Protein AF-A0A1D1Z6P1-F1 (afdb_monomer_lite)

Structure (mmCIF, N/CA/C/O backbone):
data_AF-A0A1D1Z6P1-F1
#
_entry.id   AF-A0A1D1Z6P1-F1
#
loop_
_atom_site.group_PDB
_atom_site.id
_atom_site.type_symbol
_atom_site.label_atom_id
_atom_site.label_alt_id
_atom_site.label_comp_id
_atom_site.label_asym_id
_atom_site.label_entity_id
_atom_site.label_seq_id
_atom_site.pdbx_PDB_ins_code
_atom_site.Cartn_x
_atom_site.Cartn_y
_atom_site.Cartn_z
_atom_site.occupancy
_atom_site.B_iso_or_equiv
_atom_site.auth_seq_id
_atom_site.auth_comp_id
_atom_site.auth_asym_id
_atom_site.auth_atom_id
_atom_site.pdbx_PDB_model_num
ATOM 1 N N . GLY A 1 1 ? -2.458 11.671 -6.409 1.00 71.00 1 GLY A N 1
ATOM 2 C CA . GLY A 1 1 ? -2.991 10.825 -5.321 1.00 71.00 1 GLY A CA 1
ATOM 3 C C . GLY A 1 1 ? -4.281 11.357 -4.718 1.00 71.00 1 GLY A C 1
ATOM 4 O O . GLY A 1 1 ? -5.257 10.620 -4.706 1.00 71.00 1 GLY A O 1
ATOM 5 N N . ALA A 1 2 ? -4.307 12.615 -4.257 1.00 86.81 2 ALA A N 1
ATOM 6 C CA . ALA A 1 2 ? -5.377 13.173 -3.413 1.00 86.81 2 ALA A CA 1
ATOM 7 C C . ALA A 1 2 ? -6.818 12.846 -3.854 1.00 86.81 2 ALA A C 1
ATOM 9 O O . ALA A 1 2 ? -7.579 12.304 -3.069 1.00 86.81 2 ALA A O 1
ATOM 10 N N . GLN A 1 3 ? -7.193 13.061 -5.121 1.00 94.81 3 GLN A N 1
ATOM 11 C CA . GLN A 1 3 ? -8.567 12.774 -5.566 1.00 94.81 3 GLN A CA 1
ATOM 12 C C . GLN A 1 3 ? -8.964 11.289 -5.432 1.00 94.81 3 GLN A C 1
ATOM 14 O O . GLN A 1 3 ? -10.116 10.985 -5.129 1.00 94.81 3 GLN A O 1
ATOM 19 N N . LEU A 1 4 ? -8.035 10.357 -5.672 1.00 95.75 4 LEU A N 1
ATOM 20 C CA . LEU A 1 4 ? -8.291 8.922 -5.498 1.00 95.75 4 LEU A CA 1
ATOM 21 C C . LEU A 1 4 ? -8.355 8.549 -4.016 1.00 95.75 4 LEU A C 1
ATOM 23 O O . LEU A 1 4 ? -9.190 7.732 -3.640 1.00 95.75 4 LEU A O 1
ATOM 27 N N . TYR A 1 5 ? -7.526 9.187 -3.190 1.00 97.06 5 TYR A N 1
ATOM 28 C CA . TYR A 1 5 ? -7.561 9.036 -1.739 1.00 97.06 5 TYR A CA 1
ATOM 29 C C . TYR A 1 5 ? -8.911 9.493 -1.158 1.00 97.06 5 TYR A C 1
ATOM 31 O O . TYR A 1 5 ? -9.590 8.705 -0.507 1.00 97.06 5 TYR A O 1
ATOM 39 N N . GLU A 1 6 ? -9.383 10.695 -1.505 1.00 96.94 6 GLU A N 1
ATOM 40 C CA . GLU A 1 6 ? -10.697 11.201 -1.071 1.00 96.94 6 GLU A CA 1
ATOM 41 C C . GLU A 1 6 ? -11.845 10.279 -1.503 1.00 96.94 6 GLU A C 1
ATOM 43 O O . GLU A 1 6 ? -12.777 10.004 -0.746 1.00 96.94 6 GLU A O 1
ATOM 48 N N . ARG A 1 7 ? -11.770 9.737 -2.727 1.00 97.44 7 ARG A N 1
ATOM 49 C CA . ARG A 1 7 ? -12.748 8.751 -3.211 1.00 97.44 7 ARG A CA 1
ATOM 50 C C . ARG A 1 7 ? -12.694 7.449 -2.414 1.00 97.44 7 ARG A C 1
ATOM 52 O O . ARG A 1 7 ? -13.750 6.881 -2.140 1.00 97.44 7 ARG A O 1
ATOM 59 N N . MET A 1 8 ? -11.502 6.967 -2.063 1.00 97.56 8 MET A N 1
ATOM 60 C CA . MET A 1 8 ? -11.327 5.785 -1.217 1.00 97.56 8 MET A CA 1
ATOM 61 C C . MET A 1 8 ? -11.963 6.014 0.159 1.00 97.56 8 MET A C 1
ATOM 63 O O . MET A 1 8 ? -12.804 5.213 0.566 1.00 97.56 8 MET A O 1
ATOM 67 N N . VAL A 1 9 ? -11.644 7.128 0.827 1.00 97.06 9 VAL A N 1
ATOM 68 C CA . VAL A 1 9 ? -12.201 7.487 2.142 1.00 97.06 9 VAL A CA 1
ATOM 69 C C . VAL A 1 9 ? -13.721 7.636 2.079 1.00 97.06 9 VAL A C 1
ATOM 71 O O . VAL A 1 9 ? -14.429 7.045 2.892 1.00 97.06 9 VAL A O 1
ATOM 74 N N . GLY A 1 10 ? -14.251 8.361 1.089 1.00 96.62 10 GLY A N 1
ATOM 75 C CA . GLY A 1 10 ? -15.694 8.552 0.931 1.00 96.62 10 GLY A CA 1
ATOM 76 C C . GLY A 1 10 ? -16.455 7.235 0.753 1.00 96.62 10 GLY A C 1
ATOM 77 O O . GLY A 1 10 ? -17.488 7.022 1.387 1.00 96.62 10 GLY A O 1
ATOM 78 N N . ARG A 1 11 ? -15.921 6.308 -0.054 1.00 96.31 11 ARG A N 1
ATOM 79 C CA . ARG A 1 11 ? -16.512 4.970 -0.233 1.00 96.31 11 ARG A CA 1
ATOM 80 C C . ARG A 1 11 ? -16.409 4.116 1.028 1.00 96.31 11 ARG A C 1
ATOM 82 O O . ARG A 1 11 ? -17.352 3.396 1.339 1.00 96.31 11 ARG A O 1
ATOM 89 N N . ALA A 1 12 ? -15.290 4.197 1.744 1.00 95.50 12 ALA A N 1
ATOM 90 C CA . ALA A 1 12 ? -15.093 3.483 3.000 1.00 95.50 12 ALA A CA 1
ATOM 91 C C . ALA A 1 12 ? -16.070 3.968 4.084 1.00 95.50 12 ALA A C 1
ATOM 93 O O . ALA A 1 12 ? -16.722 3.138 4.710 1.00 95.50 12 ALA A O 1
ATOM 94 N N . ARG A 1 13 ? -16.260 5.287 4.239 1.00 94.44 13 ARG A N 1
ATOM 95 C CA . ARG A 1 13 ? -17.265 5.859 5.155 1.00 94.44 13 ARG A CA 1
ATOM 96 C C . ARG A 1 13 ? -18.676 5.376 4.821 1.00 94.44 13 ARG A C 1
ATOM 98 O O . ARG A 1 13 ? -19.366 4.890 5.708 1.00 94.44 13 ARG A O 1
ATOM 105 N N . ALA A 1 14 ? -19.060 5.413 3.543 1.00 93.50 14 ALA A N 1
ATOM 106 C CA . ALA A 1 14 ? -20.368 4.921 3.112 1.00 93.50 14 ALA A CA 1
ATOM 107 C C . ALA A 1 14 ? -20.566 3.422 3.410 1.00 93.50 14 ALA A C 1
ATOM 109 O O . ALA A 1 14 ? -21.665 3.007 3.750 1.00 93.50 14 ALA A O 1
ATOM 110 N N . ALA A 1 15 ? -19.517 2.597 3.310 1.00 91.12 15 ALA A N 1
ATOM 111 C CA . ALA A 1 15 ? -19.602 1.175 3.647 1.00 91.12 15 ALA A CA 1
ATOM 112 C C . ALA A 1 15 ? -19.761 0.927 5.161 1.00 91.12 15 ALA A C 1
ATOM 114 O O . ALA A 1 15 ? -20.481 0.008 5.552 1.00 91.12 15 ALA A O 1
ATOM 115 N N . VAL A 1 16 ? -19.127 1.751 6.005 1.00 88.56 16 VAL A N 1
ATOM 116 C CA . VAL A 1 16 ? -19.230 1.667 7.476 1.00 88.56 16 VAL A CA 1
ATOM 117 C C . VAL A 1 16 ? -20.649 1.962 7.975 1.00 88.56 16 VAL A C 1
ATOM 119 O O . VAL A 1 16 ? -21.059 1.438 9.004 1.00 88.56 16 VAL A O 1
ATOM 122 N N . GLU A 1 17 ? -21.450 2.735 7.241 1.00 84.50 17 GLU A N 1
ATOM 123 C CA . GLU A 1 17 ? -22.858 2.966 7.610 1.00 84.50 17 GLU A CA 1
ATOM 124 C C . GLU A 1 17 ? -23.702 1.679 7.602 1.00 84.50 17 GLU A C 1
ATOM 126 O O . GLU A 1 17 ? -24.717 1.601 8.292 1.00 84.50 17 GLU A O 1
ATOM 131 N N . TRP A 1 18 ? -23.272 0.655 6.857 1.00 83.88 18 TRP A N 1
ATOM 132 C CA . TRP A 1 18 ? -23.997 -0.607 6.678 1.00 83.88 18 TRP A CA 1
ATOM 133 C C . TRP A 1 18 ? -23.270 -1.819 7.282 1.00 83.88 18 TRP A C 1
ATOM 135 O O . TRP A 1 18 ? -23.759 -2.944 7.174 1.00 83.88 18 TRP A O 1
ATOM 145 N N . GLY A 1 19 ? -22.105 -1.620 7.910 1.00 85.69 19 GLY A N 1
ATOM 146 C CA . GLY A 1 19 ? -21.279 -2.699 8.450 1.00 85.69 19 GLY A CA 1
ATOM 147 C C . GLY A 1 19 ? -19.956 -2.221 9.053 1.00 85.69 19 GLY A C 1
ATOM 148 O O . GLY A 1 19 ? -19.783 -1.058 9.385 1.00 85.69 19 GLY A O 1
ATOM 149 N N . GLY A 1 20 ? -18.999 -3.135 9.215 1.00 85.50 20 GLY A N 1
ATOM 150 C CA . GLY A 1 20 ? -17.653 -2.819 9.705 1.00 85.50 20 GLY A CA 1
ATOM 151 C C . GLY A 1 20 ? -16.589 -2.973 8.619 1.00 85.50 20 GLY A C 1
ATOM 152 O O . GLY A 1 20 ? -16.735 -3.785 7.705 1.00 85.50 20 GLY A O 1
ATOM 153 N N . LEU A 1 21 ? -15.484 -2.235 8.743 1.00 91.19 21 LEU A N 1
ATOM 154 C CA . LEU A 1 21 ? -14.290 -2.452 7.922 1.00 91.19 21 LEU A CA 1
ATOM 155 C C . LEU A 1 21 ? -13.362 -3.451 8.615 1.00 91.19 21 LEU A C 1
ATOM 157 O O . LEU A 1 21 ? -12.802 -3.157 9.668 1.00 91.19 21 LEU A O 1
ATOM 161 N N . GLY A 1 22 ? -13.199 -4.631 8.014 1.00 92.19 22 GLY A N 1
ATOM 162 C CA . GLY A 1 22 ? -12.333 -5.681 8.554 1.00 92.19 22 GLY A CA 1
ATOM 163 C C . GLY A 1 22 ? -10.841 -5.407 8.345 1.00 92.19 22 GLY A C 1
ATOM 164 O O . GLY A 1 22 ? -10.050 -5.586 9.267 1.00 92.19 22 GLY A O 1
ATOM 165 N N . ALA A 1 23 ? -10.454 -4.992 7.138 1.00 96.06 23 ALA A N 1
ATOM 166 C CA . ALA A 1 23 ? -9.084 -4.640 6.770 1.00 96.06 23 ALA A CA 1
ATOM 167 C C . ALA A 1 23 ? -9.064 -3.858 5.449 1.00 96.06 23 ALA A C 1
ATOM 169 O O . ALA A 1 23 ? -10.023 -3.897 4.676 1.00 96.06 23 ALA A O 1
ATOM 170 N N . VAL A 1 24 ? -7.936 -3.211 5.166 1.00 97.62 24 VAL A N 1
ATOM 171 C CA . VAL A 1 24 ? -7.602 -2.644 3.857 1.00 97.62 24 VAL A CA 1
ATOM 172 C C . VAL A 1 24 ? -6.608 -3.571 3.163 1.00 97.62 24 VAL A C 1
ATOM 174 O O . VAL A 1 24 ? -5.584 -3.928 3.741 1.00 97.62 24 VAL A O 1
ATOM 177 N N . LEU A 1 25 ? -6.898 -3.958 1.923 1.00 98.50 25 LEU A N 1
ATOM 178 C CA . LEU A 1 25 ? -5.964 -4.697 1.071 1.00 98.50 25 LEU A CA 1
ATOM 179 C C . LEU A 1 25 ? -5.328 -3.698 0.103 1.00 98.50 25 LEU A C 1
ATOM 181 O O . LEU A 1 25 ? -6.047 -3.037 -0.646 1.00 98.50 25 LEU A O 1
ATOM 185 N N . TRP A 1 26 ? -4.004 -3.559 0.140 1.00 98.56 26 TRP A N 1
ATOM 186 C CA . TRP A 1 26 ? -3.282 -2.544 -0.627 1.00 98.56 26 TRP A CA 1
ATOM 187 C C . TRP A 1 26 ? -2.221 -3.177 -1.527 1.00 98.56 26 TRP A C 1
ATOM 189 O O . TRP A 1 26 ? -1.216 -3.696 -1.048 1.00 98.56 26 TRP A O 1
ATOM 199 N N . TYR A 1 27 ? -2.421 -3.112 -2.841 1.00 98.56 27 TYR A N 1
ATOM 200 C CA . TYR A 1 27 ? -1.422 -3.531 -3.820 1.00 98.56 27 TYR A CA 1
ATOM 201 C C . TYR A 1 27 ? -1.153 -2.378 -4.784 1.00 98.56 27 TYR A C 1
ATOM 203 O O . TYR A 1 27 ? -1.977 -2.072 -5.643 1.00 98.56 27 TYR A O 1
ATOM 211 N N . GLN A 1 28 ? -0.032 -1.695 -4.571 1.00 98.06 28 GLN A N 1
ATOM 212 C CA . GLN A 1 28 ? 0.432 -0.586 -5.393 1.00 98.06 28 GLN A CA 1
ATOM 213 C C . GLN A 1 28 ? 1.948 -0.444 -5.218 1.00 98.06 28 GLN A C 1
ATOM 215 O O . GLN A 1 28 ? 2.505 -0.856 -4.197 1.00 98.06 28 GLN A O 1
ATOM 220 N N . GLY A 1 29 ? 2.599 0.134 -6.222 1.00 97.88 29 GLY A N 1
ATOM 221 C CA . GLY A 1 29 ? 3.975 0.624 -6.144 1.00 97.88 29 GLY A 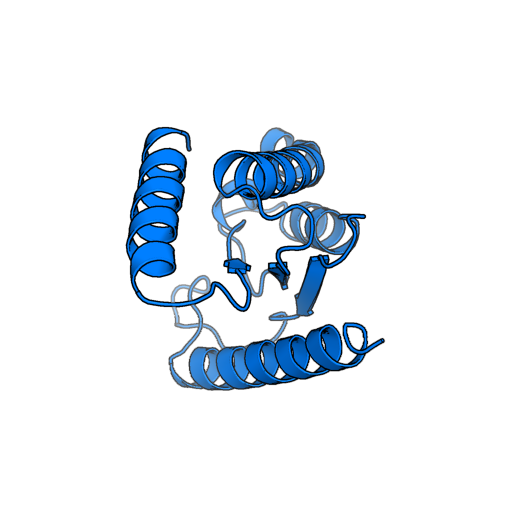CA 1
ATOM 222 C C . GLY A 1 29 ? 4.737 0.483 -7.456 1.00 97.88 29 GLY A C 1
ATOM 223 O O . GLY A 1 29 ? 5.837 1.008 -7.580 1.00 97.88 29 GLY A O 1
ATOM 224 N N . GLU A 1 30 ? 4.171 -0.197 -8.457 1.00 98.19 30 GLU A N 1
ATOM 225 C CA . GLU A 1 30 ? 4.821 -0.447 -9.742 1.00 98.19 30 GLU A CA 1
ATOM 226 C C . GLU A 1 30 ? 5.227 0.857 -10.437 1.00 98.19 30 G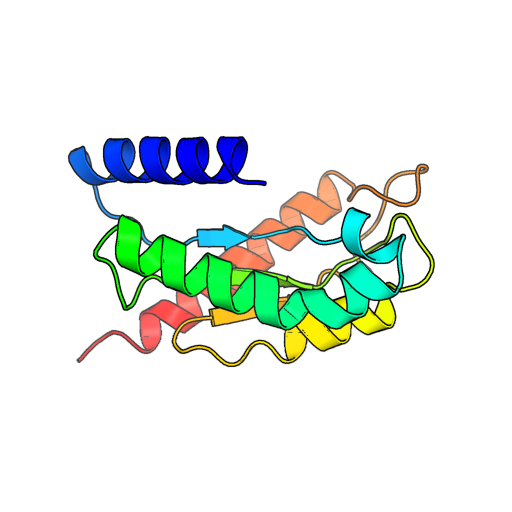LU A C 1
ATOM 228 O O . GLU A 1 30 ? 6.313 0.921 -11.005 1.00 98.19 30 GLU A O 1
ATOM 233 N N . SER A 1 31 ? 4.416 1.914 -10.344 1.00 97.81 31 SER A N 1
ATOM 234 C CA . SER A 1 31 ? 4.749 3.245 -10.871 1.00 97.81 31 SER A CA 1
ATOM 235 C C . SER A 1 31 ? 5.899 3.922 -10.119 1.00 97.81 31 SER A C 1
ATOM 237 O O . SER A 1 31 ? 6.732 4.579 -10.736 1.00 97.81 31 SER A O 1
ATOM 239 N N . ASP A 1 32 ? 5.995 3.724 -8.803 1.00 98.44 32 ASP A N 1
ATOM 240 C CA . ASP A 1 32 ? 7.034 4.316 -7.948 1.00 98.44 32 ASP A CA 1
ATOM 241 C C . ASP A 1 32 ? 8.415 3.679 -8.183 1.00 98.44 32 ASP A C 1
ATOM 243 O O . ASP A 1 32 ? 9.432 4.161 -7.693 1.00 98.44 32 ASP A O 1
ATOM 247 N N . THR A 1 33 ? 8.479 2.607 -8.981 1.00 98.56 33 THR A N 1
ATOM 248 C CA . THR A 1 33 ? 9.743 1.997 -9.422 1.00 98.56 33 THR A CA 1
ATOM 249 C C . THR A 1 33 ? 10.396 2.719 -10.606 1.00 98.56 33 THR A C 1
ATOM 251 O O . THR A 1 33 ? 11.514 2.359 -10.981 1.00 98.56 33 THR A O 1
ATOM 254 N N . ILE A 1 34 ? 9.716 3.697 -11.223 1.00 98.38 34 ILE A N 1
ATOM 255 C CA . ILE A 1 34 ? 10.201 4.425 -12.408 1.00 98.38 34 ILE A CA 1
ATOM 256 C C . ILE A 1 34 ? 11.280 5.435 -12.025 1.00 98.38 34 ILE A C 1
ATOM 258 O O . ILE A 1 34 ? 12.360 5.436 -12.619 1.00 98.38 34 ILE A O 1
ATOM 262 N N . LEU A 1 35 ? 11.002 6.279 -11.031 1.00 98.56 35 LEU A N 1
ATOM 263 C CA . LEU A 1 35 ? 11.902 7.334 -10.580 1.00 98.56 35 LEU A CA 1
ATOM 264 C C . LEU A 1 35 ? 12.524 6.961 -9.237 1.00 98.56 35 LEU A C 1
ATOM 266 O O . LEU A 1 35 ? 11.846 6.497 -8.322 1.00 98.56 35 LEU A O 1
ATOM 270 N N . ARG A 1 36 ? 13.829 7.205 -9.096 1.00 98.31 36 ARG A N 1
ATOM 271 C CA . ARG A 1 36 ? 14.553 6.911 -7.855 1.00 98.31 36 ARG A CA 1
ATOM 272 C C . ARG A 1 36 ? 13.981 7.677 -6.662 1.00 98.31 36 ARG A C 1
ATOM 274 O O . ARG A 1 36 ? 13.860 7.111 -5.585 1.00 98.31 36 ARG A O 1
ATOM 281 N N . GLU A 1 37 ? 13.622 8.942 -6.868 1.00 98.44 37 GLU A N 1
ATOM 282 C CA . GLU A 1 37 ? 13.045 9.812 -5.836 1.00 98.44 37 GLU A CA 1
ATOM 283 C C . GLU A 1 37 ? 11.712 9.276 -5.288 1.00 98.44 37 GLU A C 1
ATOM 285 O O . GLU A 1 37 ? 11.443 9.367 -4.087 1.00 98.44 37 GLU A O 1
ATOM 290 N N . ASP A 1 38 ? 10.895 8.649 -6.139 1.00 98.44 38 ASP A N 1
ATOM 291 C CA . ASP A 1 38 ? 9.651 8.012 -5.713 1.00 98.44 38 ASP A CA 1
ATOM 292 C C . ASP A 1 38 ? 9.940 6.759 -4.890 1.00 98.44 38 ASP A C 1
ATOM 294 O O . ASP A 1 38 ? 9.404 6.616 -3.791 1.00 98.44 38 ASP A O 1
ATOM 298 N N . ALA A 1 39 ? 10.873 5.919 -5.345 1.00 98.50 39 ALA A N 1
ATOM 299 C CA . ALA A 1 39 ? 11.301 4.741 -4.600 1.00 98.50 39 ALA A CA 1
ATOM 300 C C . ALA A 1 39 ? 11.908 5.090 -3.225 1.00 98.50 39 ALA A C 1
ATOM 302 O O . ALA A 1 39 ? 11.610 4.424 -2.234 1.00 98.50 39 ALA A O 1
ATOM 303 N N . GLU A 1 40 ? 12.722 6.149 -3.138 1.00 98.56 40 GLU A N 1
ATOM 304 C CA . GLU A 1 40 ? 13.329 6.628 -1.885 1.00 98.56 40 GLU A CA 1
ATOM 305 C C . GLU A 1 40 ? 12.284 7.166 -0.899 1.00 98.56 40 GLU A C 1
ATOM 307 O O . GLU A 1 40 ? 12.418 6.987 0.313 1.00 98.56 40 GLU A O 1
ATOM 312 N N . THR A 1 41 ? 11.223 7.799 -1.404 1.00 98.31 41 THR A N 1
ATOM 313 C CA . THR A 1 41 ? 10.164 8.393 -0.572 1.00 98.31 41 THR A CA 1
ATOM 314 C C . THR A 1 41 ? 8.985 7.454 -0.302 1.00 98.31 41 THR A C 1
ATOM 316 O O . THR A 1 41 ? 8.122 7.788 0.516 1.00 98.31 41 THR A O 1
ATOM 319 N N . TYR A 1 42 ? 8.948 6.271 -0.930 1.00 98.62 42 TYR A N 1
ATOM 320 C CA . TYR A 1 42 ? 7.814 5.343 -0.890 1.00 98.62 42 TYR A CA 1
ATOM 321 C C . TYR A 1 42 ? 7.382 4.985 0.535 1.00 98.62 42 TYR A C 1
ATOM 323 O O . TYR A 1 42 ? 6.206 5.120 0.871 1.00 98.62 42 TYR A O 1
ATOM 331 N N . ARG A 1 43 ? 8.322 4.579 1.405 1.00 98.50 43 ARG A N 1
ATOM 332 C CA . ARG A 1 43 ? 8.001 4.163 2.783 1.00 98.50 43 ARG A CA 1
ATOM 333 C C . ARG A 1 43 ? 7.264 5.264 3.546 1.00 98.50 43 ARG A C 1
ATOM 335 O O . ARG A 1 43 ? 6.208 5.004 4.109 1.00 98.50 43 ARG A O 1
ATOM 342 N N . GLY A 1 44 ? 7.805 6.484 3.539 1.00 98.31 44 GLY A N 1
ATOM 343 C CA . GLY A 1 44 ? 7.210 7.610 4.261 1.00 98.31 44 GLY A CA 1
ATOM 344 C C . GLY A 1 44 ? 5.833 7.987 3.712 1.00 98.31 44 GLY A C 1
ATOM 345 O O . GLY A 1 44 ? 4.911 8.241 4.483 1.00 98.31 44 GLY A O 1
ATOM 346 N N . LYS A 1 45 ? 5.658 7.955 2.382 1.00 98.12 45 LYS A N 1
ATOM 347 C CA . LYS A 1 45 ? 4.352 8.174 1.736 1.00 98.12 45 LYS A CA 1
ATOM 348 C C . LYS A 1 45 ? 3.341 7.082 2.115 1.00 98.12 45 LYS A C 1
ATOM 350 O O . LYS A 1 45 ? 2.185 7.401 2.383 1.00 98.12 45 LYS A O 1
ATOM 355 N N . MET A 1 46 ? 3.770 5.819 2.163 1.00 98.25 46 MET A N 1
ATOM 356 C CA . MET A 1 46 ? 2.934 4.685 2.561 1.00 98.25 46 MET A CA 1
ATOM 357 C C . MET A 1 46 ? 2.511 4.792 4.030 1.00 98.25 46 MET A C 1
ATOM 359 O O . MET A 1 46 ? 1.324 4.698 4.323 1.00 98.25 46 MET A O 1
ATOM 363 N N . GLU A 1 47 ? 3.452 5.041 4.946 1.00 98.50 47 GLU A N 1
ATOM 364 C CA . GLU A 1 47 ? 3.162 5.214 6.377 1.00 98.50 47 GLU A CA 1
ATOM 365 C C . GLU A 1 47 ? 2.176 6.373 6.601 1.00 98.50 47 GLU A C 1
ATOM 367 O O . GLU A 1 47 ? 1.142 6.182 7.243 1.00 98.50 47 GLU A O 1
ATOM 372 N N . LYS A 1 48 ? 2.415 7.525 5.960 1.00 98.12 48 LYS A N 1
ATOM 373 C CA . LYS A 1 48 ? 1.514 8.683 6.021 1.00 98.12 48 LYS A CA 1
ATOM 374 C C . LYS A 1 48 ? 0.111 8.367 5.497 1.00 98.12 48 LYS A C 1
ATOM 376 O O . LYS A 1 48 ? -0.870 8.760 6.117 1.00 98.12 48 LYS A O 1
ATOM 381 N N . MET A 1 49 ? 0.005 7.643 4.380 1.00 98.06 49 MET A N 1
ATOM 382 C CA . MET A 1 49 ? -1.287 7.244 3.812 1.00 98.06 49 MET A CA 1
ATOM 383 C C . MET A 1 49 ? -2.079 6.348 4.772 1.00 98.06 49 MET A C 1
ATOM 385 O O . MET A 1 49 ? -3.284 6.533 4.920 1.00 98.06 49 MET A O 1
ATOM 389 N N . VAL A 1 50 ? -1.414 5.408 5.453 1.00 98.25 50 VAL A N 1
ATOM 390 C CA . VAL A 1 50 ? -2.056 4.539 6.453 1.00 98.25 50 VAL A CA 1
ATOM 391 C C . VAL A 1 50 ? -2.556 5.349 7.649 1.00 98.25 50 VAL A C 1
ATOM 393 O O . VAL A 1 50 ? -3.677 5.133 8.109 1.00 98.25 50 VAL A O 1
ATOM 396 N N . GLU A 1 51 ? -1.735 6.262 8.167 1.00 98.31 51 GLU A N 1
ATOM 397 C CA . GLU A 1 51 ? -2.095 7.126 9.296 1.00 98.31 51 GLU A CA 1
ATOM 398 C C . GLU A 1 51 ? -3.277 8.038 8.960 1.00 98.31 51 GLU A C 1
ATOM 400 O O . GLU A 1 51 ? -4.243 8.084 9.725 1.00 98.31 51 GLU A O 1
ATOM 405 N N . ASP A 1 52 ? -3.237 8.688 7.795 1.00 98.31 52 ASP A N 1
ATOM 406 C CA . ASP A 1 52 ? -4.327 9.535 7.308 1.00 98.31 52 ASP A CA 1
ATOM 407 C C . ASP A 1 52 ? -5.613 8.727 7.159 1.00 98.31 52 ASP A C 1
ATOM 409 O O . ASP A 1 52 ? -6.657 9.128 7.669 1.00 98.31 52 ASP A O 1
ATOM 413 N N . LEU A 1 53 ? -5.535 7.535 6.556 1.00 97.38 53 LEU A N 1
ATOM 414 C CA . LEU A 1 53 ? -6.706 6.687 6.345 1.00 97.38 53 LEU A CA 1
ATOM 415 C C . LEU A 1 53 ? -7.355 6.285 7.672 1.00 97.38 53 LEU A C 1
ATOM 417 O O . LEU A 1 53 ? -8.580 6.298 7.809 1.00 97.38 53 LEU A O 1
ATOM 421 N N . ARG A 1 54 ? -6.539 5.937 8.669 1.00 97.06 54 ARG A N 1
ATOM 422 C CA . ARG A 1 54 ? -7.010 5.602 10.018 1.00 97.06 54 ARG A CA 1
ATOM 423 C C . ARG A 1 54 ? -7.653 6.799 10.705 1.00 97.06 54 ARG A C 1
ATOM 425 O O . ARG A 1 54 ? -8.706 6.630 11.321 1.00 97.06 54 ARG A O 1
ATOM 432 N N . ALA A 1 55 ? -7.045 7.978 10.601 1.00 97.69 55 ALA A N 1
ATOM 433 C CA . ALA A 1 55 ? -7.570 9.207 11.183 1.00 97.69 55 ALA A CA 1
ATOM 434 C C . ALA A 1 55 ? -8.901 9.610 10.532 1.00 97.69 55 ALA A C 1
ATOM 436 O O . ALA A 1 55 ? -9.888 9.826 11.234 1.00 97.69 55 ALA A O 1
ATOM 437 N N . ASP A 1 56 ? -8.965 9.609 9.201 1.00 96.88 56 ASP A N 1
ATOM 438 C CA . ASP A 1 56 ? -10.148 10.005 8.435 1.00 96.88 56 ASP A CA 1
ATOM 439 C C . ASP A 1 56 ? -11.332 9.048 8.618 1.00 96.88 56 ASP A C 1
ATOM 441 O O . ASP A 1 56 ? -12.491 9.456 8.484 1.00 96.88 56 ASP A O 1
ATOM 445 N N . LEU A 1 57 ? -11.069 7.777 8.921 1.00 94.88 57 LEU A N 1
ATOM 446 C CA . LEU A 1 57 ? -12.103 6.792 9.236 1.00 94.88 57 LEU A CA 1
ATOM 447 C C . LEU A 1 57 ? -12.406 6.690 10.737 1.00 94.88 57 LEU A C 1
ATOM 449 O O . LEU A 1 57 ? -13.367 6.020 11.104 1.00 94.88 57 LEU A O 1
ATOM 453 N N . GLY A 1 58 ? -11.615 7.330 11.604 1.00 94.44 58 GLY A N 1
ATOM 454 C CA . GLY A 1 58 ? -11.736 7.188 13.058 1.00 94.44 58 GLY A CA 1
ATOM 455 C C . GLY A 1 58 ? -11.407 5.776 13.562 1.00 94.44 58 GLY A C 1
ATOM 456 O O . GLY A 1 58 ? -11.920 5.353 14.596 1.00 94.44 58 GLY A O 1
ATOM 457 N N . LEU A 1 59 ? -10.572 5.027 12.833 1.00 93.81 59 LEU A N 1
ATOM 458 C CA . LEU A 1 59 ? -10.237 3.626 13.101 1.00 93.81 59 LEU A CA 1
ATOM 459 C C . LEU A 1 59 ? -8.720 3.461 13.321 1.00 93.81 59 LEU A C 1
ATOM 461 O O . LEU A 1 59 ? -8.029 2.935 12.447 1.00 93.81 59 LEU A O 1
ATOM 465 N N . PRO A 1 60 ? -8.166 3.856 14.486 1.00 94.88 60 PRO A N 1
ATOM 466 C CA . PRO A 1 60 ? -6.717 3.842 14.736 1.00 94.88 60 PRO A CA 1
ATOM 467 C C . PRO A 1 60 ? -6.082 2.444 14.646 1.00 94.88 60 PRO A C 1
ATOM 469 O O . PRO A 1 60 ? -4.892 2.317 14.373 1.00 94.88 60 PRO A O 1
ATOM 472 N N . GLY A 1 61 ? -6.876 1.391 14.856 1.00 93.12 61 GLY A N 1
ATOM 473 C CA . GLY A 1 61 ? -6.440 -0.002 14.768 1.00 93.12 61 GLY A CA 1
ATOM 474 C C . GLY A 1 61 ? -6.694 -0.679 13.420 1.00 93.12 61 GLY A C 1
ATOM 475 O O . GLY A 1 61 ? -6.421 -1.875 13.333 1.00 93.12 61 GLY A O 1
ATOM 476 N N . LEU A 1 62 ? -7.222 0.026 12.403 1.00 95.56 62 LEU A N 1
ATOM 477 C CA . LEU A 1 62 ? -7.639 -0.576 11.127 1.00 95.56 62 LEU A CA 1
ATOM 478 C C . LEU A 1 62 ? -6.494 -1.392 10.504 1.00 95.56 62 LEU A C 1
ATOM 480 O O . LEU A 1 62 ? -5.451 -0.805 10.177 1.00 95.56 62 LEU A O 1
ATOM 484 N N . PRO A 1 63 ? -6.657 -2.719 10.336 1.00 97.06 63 PRO A N 1
ATOM 485 C CA . PRO A 1 63 ? -5.645 -3.542 9.700 1.00 97.06 63 PRO A CA 1
ATOM 486 C C . PRO A 1 63 ? -5.415 -3.151 8.248 1.00 97.06 63 PRO A C 1
ATOM 488 O O . PRO A 1 63 ? -6.368 -2.893 7.510 1.00 97.06 63 PRO A O 1
ATOM 491 N N . LEU A 1 64 ? -4.156 -3.174 7.823 1.00 97.94 64 LEU A N 1
ATOM 492 C CA . LEU A 1 64 ? -3.790 -3.039 6.421 1.00 97.94 64 LEU A CA 1
ATOM 493 C C . LEU A 1 64 ? -2.831 -4.158 6.024 1.00 97.94 64 LEU A C 1
ATOM 495 O O . LEU A 1 64 ? -1.825 -4.409 6.686 1.00 97.94 64 LEU A O 1
ATOM 499 N N . ILE A 1 65 ? -3.160 -4.835 4.931 1.00 98.50 65 ILE A N 1
ATOM 500 C CA . ILE A 1 65 ? -2.345 -5.891 4.340 1.00 98.50 65 ILE A CA 1
ATOM 501 C C . ILE A 1 65 ? -1.834 -5.354 3.013 1.00 98.50 65 ILE A C 1
ATOM 503 O O . ILE A 1 65 ? -2.610 -5.200 2.069 1.00 98.50 65 ILE A O 1
ATOM 507 N N . GLN A 1 66 ? -0.541 -5.047 2.951 1.00 98.56 66 GLN A N 1
ATOM 508 C CA . GLN A 1 66 ? 0.092 -4.595 1.717 1.00 98.56 66 GLN A CA 1
ATOM 509 C C . GLN A 1 66 ? 0.697 -5.764 0.927 1.00 98.56 66 GLN A C 1
ATOM 511 O O . GLN A 1 66 ? 1.069 -6.793 1.491 1.00 98.56 66 GLN A O 1
ATOM 516 N N . VAL A 1 67 ? 0.829 -5.609 -0.383 1.00 98.81 67 VAL A N 1
ATOM 517 C CA . VAL A 1 67 ? 1.444 -6.615 -1.254 1.00 98.81 67 VAL A CA 1
ATOM 518 C C . VAL A 1 67 ? 2.819 -6.132 -1.702 1.00 98.81 67 VAL A C 1
ATOM 520 O O . VAL A 1 67 ? 2.932 -5.077 -2.325 1.00 98.81 67 VAL A O 1
ATOM 523 N N . LEU A 1 68 ? 3.865 -6.912 -1.410 1.00 98.75 68 LEU A N 1
ATOM 524 C CA . LEU A 1 68 ? 5.193 -6.654 -1.958 1.00 98.75 68 LEU A CA 1
ATOM 525 C C . LEU A 1 68 ? 5.193 -6.959 -3.455 1.00 98.75 68 LEU A C 1
ATOM 527 O O . LEU A 1 68 ? 4.779 -8.051 -3.850 1.00 98.75 68 LEU A O 1
ATOM 531 N N . LEU A 1 69 ? 5.702 -6.034 -4.269 1.00 98.69 69 LEU A N 1
ATOM 532 C CA . LEU A 1 69 ? 5.528 -6.074 -5.725 1.00 98.69 69 LEU A CA 1
ATOM 533 C C . LEU A 1 69 ? 6.037 -7.362 -6.385 1.00 98.69 69 LEU A C 1
ATOM 535 O O . LEU A 1 69 ? 7.169 -7.783 -6.139 1.00 98.69 69 LEU A O 1
ATOM 539 N N . ALA A 1 70 ? 5.241 -7.946 -7.283 1.00 98.19 70 ALA A N 1
ATOM 540 C CA . ALA A 1 70 ? 5.686 -9.053 -8.135 1.00 98.19 70 ALA A CA 1
ATOM 541 C C . ALA A 1 70 ? 6.572 -8.592 -9.306 1.00 98.19 70 ALA A C 1
ATOM 543 O O . ALA A 1 70 ? 7.413 -9.355 -9.785 1.00 98.19 70 ALA A O 1
ATOM 544 N N . SER A 1 71 ? 6.354 -7.362 -9.766 1.00 97.88 71 SER A N 1
ATOM 545 C CA . SE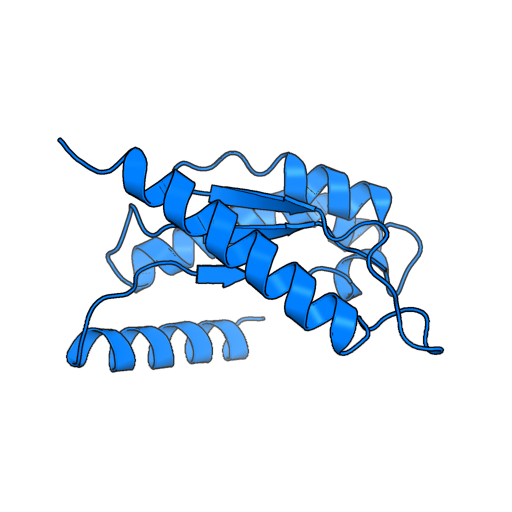R A 1 71 ? 6.882 -6.778 -11.001 1.00 97.88 71 SER A CA 1
ATOM 546 C C . SER A 1 71 ? 7.074 -5.263 -10.839 1.00 97.88 71 SER A C 1
ATOM 548 O O . SER A 1 71 ? 6.844 -4.705 -9.765 1.00 97.88 71 SER A O 1
ATOM 550 N N . SER A 1 72 ? 7.541 -4.585 -11.885 1.00 96.75 72 SER A N 1
ATOM 551 C CA . SER A 1 72 ? 7.794 -3.144 -11.864 1.00 96.75 72 SER A CA 1
ATOM 552 C C . SER A 1 72 ? 7.554 -2.501 -13.226 1.00 96.75 72 SER A C 1
ATOM 554 O O . SER A 1 72 ? 7.573 -3.180 -14.250 1.00 96.75 72 SER A O 1
ATOM 556 N N . GLN A 1 73 ? 7.346 -1.181 -13.247 1.00 97.12 73 GLN A N 1
ATOM 557 C CA . GLN A 1 73 ? 7.367 -0.378 -14.480 1.00 97.12 73 GLN A CA 1
ATOM 558 C C . GLN A 1 73 ? 8.727 0.297 -14.719 1.00 97.12 73 GLN A C 1
ATOM 560 O O . GLN A 1 73 ? 8.966 0.845 -15.792 1.00 97.12 73 GLN A O 1
ATOM 565 N N . GLY A 1 74 ? 9.630 0.246 -13.738 1.00 96.69 74 GLY A N 1
ATOM 566 C CA . GLY A 1 74 ? 10.972 0.805 -13.815 1.00 96.69 74 GLY A CA 1
ATOM 567 C C . GLY A 1 74 ? 12.021 0.014 -13.028 1.00 96.69 74 GLY A C 1
ATOM 568 O O . GLY A 1 74 ? 11.739 -1.073 -12.510 1.00 96.69 74 GLY A O 1
ATOM 569 N N . PRO A 1 75 ? 13.262 0.529 -12.968 1.00 98.06 75 PRO A N 1
ATOM 570 C CA . PRO A 1 75 ? 14.417 -0.228 -12.492 1.00 98.06 75 PRO A CA 1
ATOM 571 C C . PRO A 1 75 ? 14.532 -0.306 -10.963 1.00 98.06 75 PRO A C 1
ATOM 573 O O . PRO A 1 75 ? 15.326 -1.095 -10.459 1.00 98.06 75 PRO A O 1
ATOM 576 N N . TYR A 1 76 ? 13.763 0.481 -10.204 1.00 98.56 76 TYR A N 1
ATOM 577 C CA . TYR A 1 76 ? 13.932 0.616 -8.750 1.00 98.56 76 TYR A CA 1
ATOM 578 C C . TYR A 1 76 ? 13.055 -0.345 -7.927 1.00 98.56 76 TYR A C 1
ATOM 580 O O . TYR A 1 76 ? 12.696 -0.046 -6.788 1.00 98.56 76 TYR A O 1
ATOM 588 N N . ILE A 1 77 ? 12.713 -1.516 -8.478 1.00 98.44 77 ILE A N 1
ATOM 589 C CA . ILE A 1 77 ? 11.842 -2.504 -7.817 1.00 98.44 77 ILE A CA 1
ATOM 590 C C . ILE A 1 77 ? 12.371 -2.952 -6.454 1.00 98.44 77 ILE A C 1
ATOM 592 O O . ILE A 1 77 ? 11.602 -3.036 -5.498 1.00 98.44 77 ILE A O 1
ATOM 596 N N . ASP A 1 78 ? 13.674 -3.205 -6.342 1.00 98.62 78 ASP A N 1
ATOM 597 C CA . ASP A 1 78 ? 14.260 -3.676 -5.089 1.00 98.62 78 ASP A CA 1
ATOM 598 C C . ASP A 1 78 ? 14.159 -2.598 -4.003 1.00 98.62 78 ASP A C 1
ATOM 600 O O . ASP A 1 78 ? 13.830 -2.912 -2.863 1.00 98.62 78 ASP A O 1
ATOM 604 N N . MET A 1 79 ? 14.324 -1.319 -4.360 1.00 98.69 79 MET A N 1
ATOM 605 C CA . MET A 1 79 ? 14.149 -0.206 -3.421 1.00 98.69 79 MET A CA 1
ATOM 606 C C . MET A 1 79 ? 12.704 -0.111 -2.921 1.00 98.69 79 MET A C 1
ATOM 608 O O . MET A 1 79 ? 12.486 -0.037 -1.714 1.00 98.69 79 MET A O 1
ATOM 612 N N . VAL A 1 80 ? 11.717 -0.175 -3.824 1.00 98.81 80 VAL A N 1
ATOM 613 C CA . VAL A 1 80 ? 10.295 -0.127 -3.439 1.00 98.81 80 VAL A CA 1
ATOM 614 C C . VAL A 1 80 ? 9.912 -1.339 -2.590 1.00 98.81 80 VAL A C 1
ATOM 616 O O . VAL A 1 80 ? 9.236 -1.189 -1.576 1.00 98.81 80 VAL A O 1
ATOM 619 N N . ARG A 1 81 ? 10.386 -2.542 -2.931 1.00 98.81 81 ARG A N 1
ATOM 620 C CA . ARG A 1 81 ? 10.111 -3.753 -2.143 1.00 98.81 81 ARG A CA 1
ATOM 621 C C . ARG A 1 81 ? 10.720 -3.696 -0.744 1.00 98.81 81 ARG A C 1
ATOM 623 O O . ARG A 1 81 ? 10.061 -4.093 0.216 1.00 98.81 81 ARG A O 1
ATOM 630 N N . GLU A 1 82 ? 11.949 -3.206 -0.602 1.00 98.75 82 GLU A N 1
ATOM 631 C CA . GLU A 1 82 ? 12.552 -3.000 0.721 1.00 98.75 82 GLU A CA 1
ATOM 632 C C . GLU A 1 82 ? 11.823 -1.898 1.510 1.00 98.75 82 GLU A C 1
ATOM 634 O O . GLU A 1 82 ? 11.604 -2.037 2.716 1.00 98.75 82 GLU A O 1
ATOM 639 N N . ALA A 1 83 ? 11.342 -0.847 0.840 1.00 98.62 83 ALA A N 1
ATOM 640 C CA . ALA A 1 83 ? 10.487 0.167 1.454 1.00 98.62 83 ALA A CA 1
ATOM 641 C C . ALA A 1 83 ? 9.155 -0.424 1.958 1.00 98.62 83 ALA A C 1
ATOM 643 O O . ALA A 1 83 ? 8.769 -0.168 3.095 1.00 98.62 83 ALA A O 1
ATOM 644 N N . GLN A 1 84 ? 8.487 -1.271 1.167 1.00 98.75 84 GLN A N 1
ATOM 645 C CA . GLN A 1 84 ? 7.248 -1.958 1.557 1.00 98.75 84 GLN A CA 1
ATOM 646 C C . GLN A 1 84 ? 7.454 -2.874 2.778 1.00 98.75 84 GLN A C 1
ATOM 648 O O . GLN A 1 84 ? 6.658 -2.850 3.717 1.00 98.75 84 GLN A O 1
ATOM 653 N N . LYS A 1 85 ? 8.553 -3.642 2.812 1.00 98.25 85 LYS A N 1
ATOM 654 C CA . LYS A 1 85 ? 8.905 -4.505 3.957 1.00 98.25 85 LYS A CA 1
ATOM 655 C C . LYS A 1 85 ? 9.223 -3.729 5.232 1.00 98.25 85 LYS A C 1
ATOM 657 O O . LYS A 1 85 ? 8.998 -4.252 6.319 1.00 98.25 85 LYS A O 1
ATOM 662 N N . SER A 1 86 ? 9.801 -2.537 5.097 1.00 97.88 86 SER A N 1
ATOM 663 C CA . SER A 1 86 ? 10.289 -1.730 6.221 1.00 97.88 86 SER A CA 1
ATOM 664 C C . SER A 1 86 ? 9.249 -0.776 6.809 1.00 97.88 86 SER A C 1
ATOM 666 O O . SER A 1 86 ? 9.553 -0.102 7.795 1.00 97.88 86 SER A O 1
ATOM 668 N N . VAL A 1 87 ? 8.029 -0.738 6.256 1.00 97.69 87 VAL A N 1
ATOM 669 C CA . VAL A 1 87 ? 6.879 -0.068 6.884 1.00 97.69 87 VAL A CA 1
ATOM 670 C C . VAL A 1 87 ? 6.696 -0.611 8.299 1.00 97.69 87 VAL A C 1
ATOM 672 O O . VAL A 1 87 ? 6.465 -1.806 8.486 1.00 97.69 87 VAL A O 1
ATOM 675 N N . ASN A 1 88 ? 6.785 0.273 9.291 1.00 94.19 88 ASN A N 1
ATOM 676 C CA . ASN A 1 88 ? 6.770 -0.108 10.700 1.00 94.19 88 ASN A CA 1
ATOM 677 C C . ASN A 1 88 ? 5.599 0.553 11.432 1.00 94.19 88 ASN A C 1
ATOM 679 O O . ASN A 1 88 ? 5.776 1.502 12.195 1.00 94.19 88 ASN A O 1
ATOM 683 N N . LEU A 1 89 ? 4.394 0.044 11.180 1.00 96.19 89 LEU A N 1
ATOM 684 C CA . LEU A 1 89 ? 3.158 0.501 11.807 1.00 96.19 89 LEU A CA 1
ATOM 685 C C . LEU A 1 89 ? 2.401 -0.682 12.413 1.00 96.19 89 LEU A C 1
ATOM 687 O O . LEU A 1 89 ? 2.324 -1.761 11.825 1.00 96.19 89 LEU A O 1
ATOM 691 N N . THR A 1 90 ? 1.774 -0.465 13.569 1.00 95.12 90 THR A N 1
ATOM 692 C CA . THR A 1 90 ? 0.898 -1.462 14.202 1.00 95.12 90 THR A CA 1
ATOM 693 C C . THR A 1 90 ? -0.214 -1.877 13.243 1.00 95.12 90 THR A C 1
ATOM 695 O O . THR A 1 90 ? -0.758 -1.034 12.529 1.00 95.12 90 THR A O 1
ATOM 698 N N . ASN A 1 91 ? -0.575 -3.163 13.233 1.00 95.56 91 ASN A N 1
ATOM 699 C CA . ASN A 1 91 ? -1.599 -3.752 12.359 1.00 95.56 91 ASN A CA 1
ATOM 700 C C . ASN A 1 91 ? -1.364 -3.523 10.854 1.00 95.56 91 ASN A C 1
ATOM 702 O O . ASN A 1 91 ? -2.315 -3.562 10.075 1.00 95.56 91 ASN A O 1
ATOM 706 N N . VAL A 1 92 ? -0.115 -3.293 10.439 1.00 97.06 92 VAL A N 1
ATOM 707 C CA . VAL A 1 92 ? 0.285 -3.338 9.031 1.00 97.06 92 VAL A CA 1
ATOM 708 C C . VAL A 1 92 ? 1.142 -4.572 8.806 1.00 97.06 92 VAL A C 1
ATOM 710 O O . VAL A 1 92 ? 2.178 -4.748 9.439 1.00 97.06 92 VAL A O 1
ATOM 713 N N . VAL A 1 93 ? 0.702 -5.443 7.904 1.00 97.19 93 VAL A N 1
ATOM 714 C CA . VAL A 1 93 ? 1.446 -6.645 7.507 1.00 97.19 93 VAL A CA 1
ATOM 715 C C . VAL A 1 93 ? 1.581 -6.685 5.994 1.00 97.19 93 VAL A C 1
ATOM 717 O O . VAL A 1 93 ? 0.917 -5.928 5.284 1.00 97.19 93 VAL A O 1
ATOM 720 N N . TRP A 1 94 ? 2.426 -7.576 5.486 1.00 98.06 94 TRP A N 1
ATOM 721 C CA . TRP A 1 94 ? 2.616 -7.741 4.052 1.00 98.06 94 TRP A CA 1
ATOM 722 C C . TRP A 1 94 ? 2.538 -9.199 3.607 1.00 98.06 94 TRP A C 1
ATOM 724 O O . TRP A 1 94 ? 2.801 -10.124 4.376 1.00 98.06 94 TRP A O 1
ATOM 734 N N . VAL A 1 95 ? 2.192 -9.394 2.337 1.00 98.44 95 VAL A N 1
ATOM 735 C CA . VAL A 1 95 ? 2.344 -10.661 1.608 1.00 98.44 95 VAL A CA 1
ATOM 736 C C . VAL A 1 95 ? 3.291 -10.444 0.433 1.00 98.44 95 VAL A C 1
ATOM 738 O O . VAL A 1 95 ? 3.304 -9.365 -0.150 1.00 98.44 95 VAL A O 1
ATOM 741 N N . ASP A 1 96 ? 4.103 -11.439 0.081 1.00 98.56 96 ASP A N 1
ATOM 742 C CA . ASP A 1 96 ? 5.100 -11.287 -0.985 1.00 98.56 96 ASP A CA 1
ATOM 743 C C . ASP A 1 96 ? 4.615 -11.883 -2.311 1.00 98.56 96 ASP A C 1
ATOM 745 O O . ASP A 1 96 ? 4.538 -13.102 -2.441 1.00 98.56 96 ASP A O 1
ATOM 749 N N . ALA A 1 97 ? 4.312 -11.043 -3.305 1.00 98.62 97 ALA A N 1
ATOM 750 C CA . ALA A 1 97 ? 3.872 -11.503 -4.622 1.00 98.62 97 ALA A CA 1
ATOM 751 C C . ALA A 1 97 ? 5.033 -11.890 -5.561 1.00 98.62 97 ALA A C 1
ATOM 753 O O . ALA A 1 97 ? 4.796 -12.310 -6.698 1.00 98.62 97 ALA A O 1
ATOM 754 N N . LYS A 1 98 ? 6.297 -11.780 -5.121 1.00 98.12 98 LYS A N 1
ATOM 755 C CA . LYS A 1 98 ? 7.462 -12.148 -5.937 1.00 98.12 98 LYS A CA 1
ATOM 756 C C . LYS A 1 98 ? 7.363 -13.593 -6.428 1.00 98.12 98 LYS A C 1
ATOM 758 O O . LYS A 1 98 ? 7.185 -14.527 -5.651 1.00 98.12 98 LYS A O 1
ATOM 763 N N . GLY A 1 99 ? 7.539 -13.770 -7.736 1.00 97.62 99 GLY A N 1
ATOM 764 C CA . GLY A 1 99 ? 7.487 -15.077 -8.394 1.00 97.62 99 GLY A CA 1
ATOM 765 C C . GLY A 1 99 ? 6.081 -15.539 -8.784 1.00 97.62 99 GLY A C 1
ATOM 766 O O . GLY A 1 99 ? 5.955 -16.597 -9.403 1.00 97.62 99 GLY A O 1
ATOM 767 N N . LEU A 1 100 ? 5.028 -14.769 -8.481 1.00 98.19 100 LEU A N 1
ATOM 768 C CA . LEU A 1 100 ? 3.709 -15.043 -9.040 1.00 98.19 100 LEU A CA 1
ATOM 769 C C . LEU A 1 100 ? 3.717 -14.858 -10.574 1.00 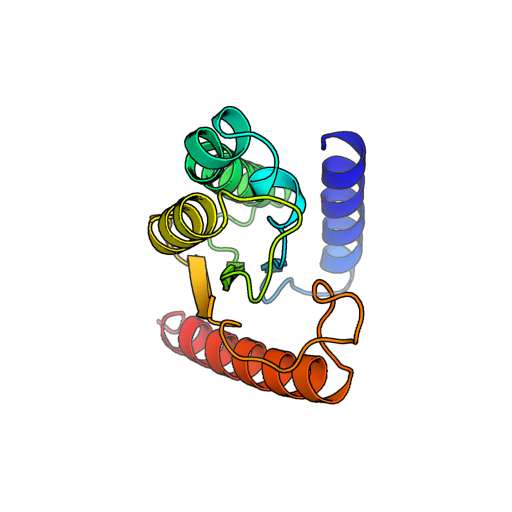98.19 100 LEU A C 1
ATOM 771 O O . LEU A 1 100 ? 4.342 -13.921 -11.074 1.00 98.19 100 LEU A O 1
ATOM 775 N N . PRO A 1 101 ? 3.038 -15.737 -11.341 1.00 98.06 101 PRO A N 1
ATOM 776 C CA . PRO A 1 101 ? 3.045 -15.661 -12.800 1.00 98.06 101 PRO A CA 1
ATOM 777 C C . PRO A 1 101 ? 2.457 -14.356 -13.342 1.00 98.06 101 PRO A C 1
ATOM 779 O O . PRO A 1 101 ? 1.333 -13.985 -12.993 1.00 98.06 101 PRO A O 1
ATOM 782 N N . LEU A 1 102 ? 3.183 -13.734 -14.271 1.00 97.94 102 LEU A N 1
ATOM 783 C CA . LEU A 1 102 ? 2.791 -12.512 -14.970 1.00 97.94 102 LEU A CA 1
ATOM 784 C C . LEU A 1 102 ? 2.226 -12.812 -16.362 1.00 97.94 102 LEU A C 1
ATOM 786 O O . LEU A 1 102 ? 2.524 -13.846 -16.968 1.00 97.94 102 LEU A O 1
ATOM 790 N N . TRP A 1 103 ? 1.424 -11.889 -16.881 1.00 96.81 103 TRP A N 1
ATOM 791 C CA . TRP A 1 103 ? 1.079 -11.840 -18.293 1.00 96.81 103 TRP A CA 1
ATOM 792 C C . TRP A 1 103 ? 2.309 -11.524 -19.154 1.00 96.81 103 TRP A C 1
ATOM 794 O O . TRP A 1 103 ? 3.394 -11.205 -18.670 1.00 96.81 103 TRP A O 1
ATOM 804 N N . LYS A 1 104 ? 2.129 -11.610 -20.478 1.00 95.44 104 LYS A N 1
ATOM 805 C CA . LYS A 1 104 ? 3.188 -11.329 -21.462 1.00 95.44 104 LYS A CA 1
ATOM 806 C C . LYS A 1 104 ? 3.677 -9.876 -21.443 1.00 95.44 104 LYS A C 1
ATOM 808 O O . LYS A 1 104 ? 4.697 -9.591 -22.053 1.00 95.44 104 LYS A O 1
ATOM 813 N N . ASP A 1 105 ? 2.949 -8.973 -20.790 1.00 94.94 105 ASP A N 1
ATOM 814 C CA . ASP A 1 105 ? 3.384 -7.591 -20.579 1.00 94.94 105 ASP A CA 1
ATOM 815 C C . ASP A 1 105 ? 4.456 -7.456 -19.488 1.00 94.94 105 ASP A C 1
ATOM 817 O O . ASP A 1 105 ? 5.030 -6.383 -19.344 1.00 94.94 105 ASP A O 1
ATOM 821 N N . HIS A 1 106 ? 4.740 -8.537 -18.748 1.00 92.12 106 HIS A N 1
ATOM 822 C CA . HIS A 1 106 ? 5.701 -8.585 -17.646 1.00 92.12 106 HIS A CA 1
ATOM 823 C C . HIS A 1 106 ? 5.397 -7.623 -16.488 1.00 92.12 106 HIS A C 1
ATOM 825 O O . HIS A 1 106 ? 6.252 -7.410 -15.631 1.00 92.12 106 HIS A O 1
ATOM 831 N N . VAL A 1 107 ? 4.174 -7.091 -16.427 1.00 92.50 107 VAL A N 1
ATOM 832 C CA . VAL A 1 107 ? 3.727 -6.167 -15.380 1.00 92.50 107 VAL A CA 1
ATOM 833 C C . VAL A 1 107 ? 2.571 -6.784 -14.604 1.00 92.50 107 VAL A C 1
ATOM 835 O O . VAL A 1 107 ? 2.651 -6.889 -13.385 1.00 92.50 107 VAL A O 1
ATOM 838 N N . HIS A 1 108 ? 1.519 -7.253 -15.271 1.00 97.19 108 HIS A N 1
ATOM 839 C CA . HIS A 1 108 ? 0.295 -7.656 -14.577 1.00 97.19 108 HIS A CA 1
ATOM 840 C C . HIS A 1 108 ? 0.309 -9.135 -14.190 1.00 97.19 108 HIS A C 1
ATOM 842 O O . HIS A 1 108 ? 0.766 -9.987 -14.954 1.00 97.19 108 HIS A O 1
ATOM 848 N N . LEU A 1 109 ? -0.250 -9.462 -13.023 1.00 98.06 109 LEU A N 1
ATOM 849 C CA . LEU A 1 109 ? -0.463 -10.847 -12.606 1.00 98.06 109 LEU A CA 1
ATOM 850 C C . LEU A 1 109 ? -1.434 -11.563 -13.559 1.00 98.06 109 LEU A C 1
ATOM 852 O O . LEU A 1 109 ? -2.429 -11.003 -14.023 1.00 98.06 109 LEU A O 1
ATOM 856 N N . THR A 1 110 ? -1.178 -12.843 -13.828 1.00 98.56 110 THR A N 1
ATOM 857 C CA . THR A 1 110 ? -2.172 -13.703 -14.492 1.00 98.56 110 THR A CA 1
ATOM 858 C C . THR A 1 110 ? -3.401 -13.915 -13.609 1.00 98.56 110 THR A C 1
ATOM 860 O O . THR A 1 110 ? -3.315 -13.867 -12.386 1.00 98.56 110 THR A O 1
ATOM 863 N N . THR A 1 111 ? -4.538 -14.300 -14.193 1.00 98.31 111 THR A N 1
ATOM 864 C CA . THR A 1 111 ? -5.742 -14.646 -13.410 1.00 98.31 111 THR A CA 1
ATOM 865 C C . THR A 1 111 ? -5.475 -15.717 -12.344 1.00 98.31 111 THR A C 1
ATOM 867 O O . THR A 1 111 ? -5.973 -15.617 -11.229 1.00 98.31 111 THR A O 1
ATOM 870 N N . LYS A 1 112 ? -4.658 -16.737 -12.648 1.00 98.31 112 LYS A N 1
ATOM 871 C CA . LYS A 1 112 ? -4.289 -17.774 -11.665 1.00 98.31 112 LYS A CA 1
ATOM 872 C C . LYS A 1 112 ? -3.410 -17.220 -10.540 1.00 98.31 112 LYS A C 1
ATOM 874 O O . LYS A 1 112 ? -3.525 -17.672 -9.405 1.00 98.31 112 LYS A O 1
ATOM 879 N N . ALA A 1 113 ? -2.537 -16.264 -10.856 1.00 98.44 113 ALA A N 1
ATOM 880 C CA . ALA A 1 113 ? -1.727 -15.567 -9.866 1.0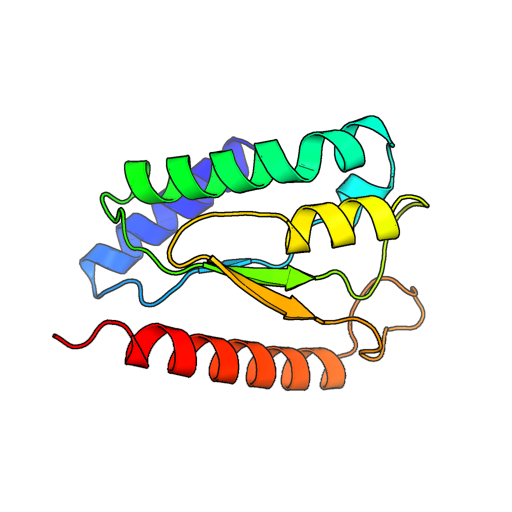0 98.44 113 ALA A CA 1
ATOM 881 C C . ALA A 1 113 ? -2.588 -14.697 -8.941 1.00 98.44 113 ALA A C 1
ATOM 883 O O . ALA A 1 113 ? -2.375 -14.740 -7.736 1.00 98.44 113 ALA A O 1
ATOM 884 N N . GLU A 1 114 ? -3.590 -13.997 -9.475 1.00 98.62 114 GLU A N 1
ATOM 885 C CA . GLU A 1 114 ? -4.538 -13.205 -8.678 1.00 98.62 114 GLU A CA 1
ATOM 886 C C . GLU A 1 114 ? -5.350 -14.070 -7.706 1.00 98.62 114 GLU A C 1
ATOM 888 O O . GLU A 1 114 ? -5.491 -13.721 -6.537 1.00 98.62 114 GLU A O 1
ATOM 893 N N . VAL A 1 1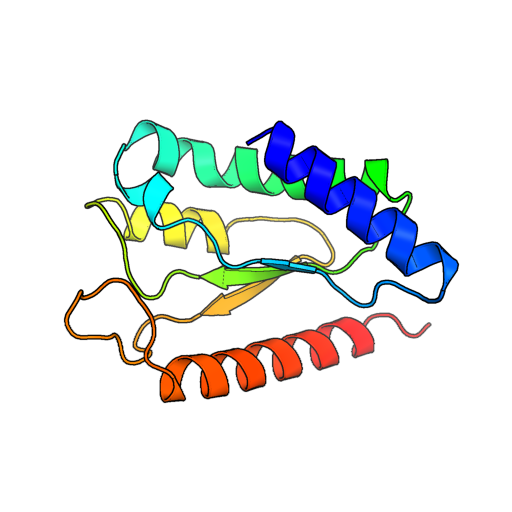15 ? -5.818 -15.251 -8.139 1.00 98.62 115 VAL A N 1
ATOM 894 C CA . VAL A 1 115 ? -6.487 -16.211 -7.237 1.00 98.62 115 VAL A CA 1
ATOM 895 C C . VAL A 1 115 ? -5.567 -16.590 -6.077 1.00 98.62 115 VAL A C 1
ATOM 897 O O . VAL A 1 115 ? -5.968 -16.524 -4.915 1.00 98.62 115 VAL A O 1
ATOM 900 N N . ARG A 1 116 ? -4.307 -16.922 -6.379 1.00 98.69 116 ARG A N 1
ATOM 901 C CA . ARG A 1 116 ? -3.326 -17.284 -5.354 1.00 98.69 116 ARG A CA 1
ATOM 902 C C . ARG A 1 116 ? -2.979 -16.113 -4.435 1.00 98.69 116 ARG A C 1
ATOM 904 O O . ARG A 1 116 ? -2.843 -16.310 -3.231 1.00 98.69 116 ARG A O 1
ATOM 911 N N . LEU A 1 117 ? -2.862 -14.899 -4.970 1.00 98.75 117 LEU A N 1
ATOM 912 C CA . LEU A 1 117 ? -2.668 -13.697 -4.162 1.00 98.75 117 LEU A CA 1
ATOM 913 C C . LEU A 1 117 ? -3.859 -13.478 -3.215 1.00 98.75 117 LEU A C 1
ATOM 915 O O . LEU A 1 117 ? -3.653 -13.186 -2.040 1.00 98.75 117 LEU A O 1
ATOM 919 N N . GLY A 1 118 ? -5.088 -13.701 -3.686 1.00 98.69 118 GLY A N 1
ATOM 920 C CA . GLY A 1 118 ? -6.295 -13.661 -2.859 1.00 98.69 118 GLY A CA 1
ATOM 921 C C . GLY A 1 118 ? -6.242 -14.631 -1.674 1.00 98.69 118 GLY A C 1
ATOM 922 O O . GLY A 1 118 ? -6.527 -14.238 -0.543 1.00 98.69 118 GLY A O 1
ATOM 923 N N . GLU A 1 119 ? -5.801 -15.873 -1.893 1.00 98.56 119 GLU A N 1
ATOM 924 C CA . GLU A 1 119 ? -5.602 -16.865 -0.822 1.00 98.56 119 GLU A CA 1
ATOM 925 C C . GLU A 1 119 ? -4.536 -16.417 0.193 1.00 98.56 119 GLU A C 1
ATOM 927 O O . GLU A 1 119 ? -4.701 -16.594 1.406 1.00 98.56 119 GLU A O 1
ATOM 932 N N . MET A 1 120 ? -3.451 -15.796 -0.283 1.00 98.56 120 MET A N 1
ATOM 933 C CA . MET A 1 120 ? -2.386 -15.250 0.566 1.00 98.56 120 MET A CA 1
ATOM 934 C C . MET A 1 120 ? -2.893 -14.090 1.429 1.00 98.56 120 MET A C 1
ATOM 936 O O . MET A 1 120 ? -2.629 -14.066 2.632 1.00 98.56 120 MET A O 1
ATOM 940 N N . LEU A 1 121 ? -3.656 -13.163 0.841 1.00 98.50 121 LEU A N 1
ATOM 941 C CA . LEU A 1 121 ? -4.280 -12.038 1.543 1.00 98.50 121 LEU A CA 1
ATOM 942 C C . LEU A 1 121 ? -5.287 -12.522 2.594 1.00 98.50 121 LEU A C 1
ATOM 944 O O . LEU A 1 121 ? -5.240 -12.071 3.738 1.00 98.50 121 LEU A O 1
ATOM 948 N N . ALA A 1 122 ? -6.141 -13.490 2.248 1.00 97.69 122 ALA A N 1
ATOM 949 C CA . ALA A 1 122 ? -7.081 -14.097 3.189 1.00 97.69 122 ALA A CA 1
ATOM 950 C C . ALA A 1 122 ? -6.353 -14.783 4.359 1.00 97.69 122 ALA A C 1
ATOM 952 O O . ALA A 1 122 ? -6.731 -14.616 5.518 1.00 97.69 122 ALA A O 1
ATOM 953 N N . THR A 1 123 ? -5.262 -15.500 4.073 1.00 97.12 123 THR A N 1
ATOM 954 C CA . THR A 1 123 ? -4.420 -16.135 5.100 1.00 97.12 123 THR A CA 1
ATOM 955 C C . THR A 1 123 ? -3.733 -15.108 6.006 1.00 97.12 123 THR A C 1
ATOM 957 O O . THR A 1 123 ? -3.576 -15.347 7.201 1.00 97.12 123 THR A O 1
ATOM 960 N N . ALA A 1 124 ? -3.293 -13.970 5.464 1.00 96.69 124 ALA A N 1
ATOM 961 C CA . ALA A 1 124 ? -2.706 -12.894 6.260 1.00 96.69 124 ALA A CA 1
ATOM 962 C C . ALA A 1 124 ? -3.756 -12.232 7.166 1.00 96.69 124 ALA A C 1
ATOM 964 O O . ALA A 1 124 ? -3.487 -11.989 8.342 1.00 96.69 124 ALA A O 1
ATOM 965 N N . TYR A 1 125 ? -4.966 -12.013 6.648 1.00 96.19 125 TYR A N 1
ATOM 966 C CA . TYR A 1 125 ? -6.072 -11.422 7.396 1.00 96.19 125 TYR A CA 1
ATOM 967 C C . TYR A 1 125 ? -6.444 -12.233 8.641 1.00 96.19 125 TYR A C 1
ATOM 969 O O . TYR A 1 125 ? -6.491 -11.680 9.741 1.00 96.19 125 TYR A O 1
ATOM 977 N N . THR A 1 126 ? -6.613 -13.552 8.508 1.00 93.06 126 THR A N 1
ATOM 978 C CA . THR A 1 126 ? -6.981 -14.417 9.644 1.00 93.06 126 THR A CA 1
ATOM 979 C C . THR A 1 126 ? -5.932 -14.422 10.757 1.00 93.06 126 THR A C 1
ATOM 981 O O . THR A 1 126 ? -6.279 -14.568 11.928 1.00 93.06 126 THR A O 1
ATOM 984 N N . LYS A 1 127 ? -4.655 -14.208 10.418 1.00 87.44 127 LYS A N 1
ATOM 985 C CA . LYS A 1 127 ? -3.563 -14.113 11.396 1.00 87.44 127 LYS A CA 1
ATOM 986 C C . LYS A 1 127 ? -3.565 -12.796 12.166 1.00 87.44 127 LYS A C 1
ATOM 988 O O . LYS A 1 127 ? -3.209 -12.808 13.338 1.00 87.44 127 LYS A O 1
ATOM 993 N N . ILE A 1 128 ? -3.980 -11.686 11.550 1.00 83.25 128 ILE A N 1
ATOM 994 C CA . ILE A 1 128 ? -4.105 -10.393 12.244 1.00 83.25 128 ILE A CA 1
ATOM 995 C C . ILE A 1 128 ? -5.261 -10.441 13.248 1.00 83.25 128 ILE A C 1
ATOM 997 O O . ILE A 1 128 ? -5.108 -10.022 14.393 1.00 83.25 128 ILE A O 1
ATOM 1001 N N . SER A 1 129 ? -6.406 -10.995 12.840 1.00 60.72 129 SER A N 1
ATOM 1002 C CA . SER A 1 129 ? -7.607 -11.071 13.680 1.00 60.72 129 SER A CA 1
ATOM 1003 C C . SER A 1 129 ? -7.428 -11.936 14.932 1.00 60.72 129 SER A C 1
ATOM 1005 O O . SER A 1 129 ? -8.090 -11.686 15.936 1.00 60.72 129 SER A O 1
ATOM 1007 N N . TYR A 1 130 ? -6.508 -12.906 14.916 1.00 52.91 130 TYR A N 1
ATOM 1008 C CA . TYR A 1 130 ? -6.221 -13.746 16.085 1.00 52.91 130 TYR A CA 1
ATOM 1009 C C . TYR A 1 130 ? -5.488 -13.000 17.215 1.00 52.91 130 TYR A C 1
ATOM 1011 O O . TYR A 1 130 ? -5.524 -13.439 18.358 1.00 52.91 130 TYR A O 1
ATOM 1019 N N . VAL A 1 131 ? -4.848 -11.864 16.914 1.00 49.69 131 VAL A N 1
ATOM 1020 C CA . VAL A 1 131 ? -4.124 -11.034 17.899 1.00 49.69 131 VAL A CA 1
ATOM 1021 C C . VAL A 1 131 ? -5.048 -9.988 18.550 1.00 49.69 131 VAL A C 1
ATOM 1023 O O . VAL A 1 131 ? -4.678 -9.364 19.536 1.00 49.69 131 VAL A O 1
ATOM 1026 N N . ALA A 1 132 ? -6.265 -9.804 18.023 1.00 40.78 132 ALA A N 1
ATOM 1027 C CA . ALA A 1 132 ? -7.218 -8.778 18.459 1.00 40.78 132 ALA A CA 1
ATOM 1028 C C . ALA A 1 132 ? -8.365 -9.310 19.348 1.00 40.78 132 ALA A C 1
ATOM 1030 O O . ALA A 1 132 ? -9.378 -8.630 19.501 1.00 40.78 132 ALA A O 1
ATOM 1031 N N . SER A 1 133 ? -8.234 -10.512 19.917 1.00 26.28 133 SER A N 1
ATOM 1032 C CA . SER A 1 133 ? -9.145 -10.997 20.968 1.00 26.28 133 SER A CA 1
ATOM 1033 C C . SER A 1 133 ? -8.511 -10.760 22.349 1.00 26.28 133 SER A C 1
ATOM 1035 O O . SER A 1 133 ? -7.297 -10.927 22.452 1.00 26.28 133 SER A O 1
ATOM 1037 N N . PRO A 1 134 ? -9.294 -10.321 23.355 1.00 40.56 134 PRO A N 1
ATOM 1038 C CA . PRO A 1 134 ? -8.798 -9.858 24.657 1.00 40.56 134 PRO A CA 1
ATOM 1039 C C . PRO A 1 134 ? -7.999 -10.902 25.442 1.00 40.56 134 PRO A C 1
ATOM 1041 O O . PRO A 1 134 ? -8.272 -12.114 25.279 1.00 40.56 134 PRO A O 1
#

Organism: NCBI:txid1678845

Foldseek 3Di:
DVVVLVVVLVVQLVVVVVHDQLAAEAEDCQALQADPVSLQCVLVVVLVSVCVSCVSNVNLQHAYEYEQAQAHPHDNSVSNNVSQVPNDGHNYYYDYLHPADDDPVRHHHDPVSVVVVVVRSVVVSVVSVVVPDD

Secondary structure (DSSP, 8-state):
-HHHHHHHHHHHHHHHTTS----EEE---TGGGSSHHHHHHHHHHHHHHHHHHHHHHT-TT--EEEEE-S--SSS-HHHHHHHHHH---TTEEEEE-TTPPBPTTSSSBPHHHHHHHHHHHHHHHHHHHTTS--

InterPro domains:
  IPR005181 Sialate O-acetylesterase domain [PF03629] (2-126)
  IPR036514 SGNH hydrolase superfamily [G3DSA:3.40.50.1110] (1-128)
  IPR052940 Carbohydrate Esterase 6 [PTHR31988] (1-128)

Radius of gyration: 15.3 Å; chains: 1; bounding box: 38×31×46 Å

Sequence (134 aa):
GAQLYERMVGRARAAVEWGGLGAVLWYQGESDTILREDAETYRGKMEKMVEDLRADLGLPGLPLIQVLLASSQGPYIDMVREAQKSVNLTNVVWVDAKGLPLWKDHVHLTTKAEVRLGEMLATAYTKISYVASP

pLDDT: mean 94.05, std 11.52, range [26.28, 98.81]